Protein AF-A0A7W4EMH7-F1 (afdb_monomer_lite)

Radius of gyration: 28.11 Å; chains: 1; bounding box: 77×31×69 Å

Sequence (103 aa):
MSIKGKPVSAVTATVLVACSLLIPSVANASQESLDRGDFSIACHQQHGWSWFPQHFGGGAYGWKCTNFFHKKADISVQRYCRSAYGADAKLRNAADPYGWYCA

Structure (mmCIF, N/CA/C/O backbone):
data_AF-A0A7W4EMH7-F1
#
_entry.id   AF-A0A7W4EMH7-F1
#
loop_
_atom_site.group_PDB
_atom_site.id
_atom_site.type_symbol
_atom_site.label_atom_id
_atom_site.label_alt_id
_atom_site.label_comp_id
_atom_site.label_asym_id
_atom_site.label_entity_id
_atom_site.label_seq_id
_atom_site.pdbx_PDB_ins_code
_atom_site.Cartn_x
_atom_site.Cartn_y
_atom_site.Cartn_z
_atom_site.occupancy
_atom_site.B_iso_or_equiv
_atom_site.auth_seq_id
_atom_site.auth_comp_id
_atom_site.auth_asym_id
_atom_site.auth_atom_id
_atom_site.pdbx_PDB_model_num
ATOM 1 N N . MET A 1 1 ? -70.578 2.046 56.105 1.00 39.22 1 MET A N 1
ATOM 2 C CA . MET A 1 1 ? -70.227 0.715 56.651 1.00 39.22 1 MET A CA 1
ATOM 3 C C . MET A 1 1 ? -68.817 0.367 56.200 1.00 39.22 1 MET A C 1
ATOM 5 O O . MET A 1 1 ? -68.488 0.617 55.051 1.00 39.22 1 MET A O 1
ATOM 9 N N . SER A 1 2 ? -67.988 -0.107 57.127 1.00 40.78 2 SER A N 1
ATOM 10 C CA . SER A 1 2 ? -66.556 -0.385 56.973 1.00 40.78 2 SER A CA 1
ATOM 11 C C . SER A 1 2 ? -66.313 -1.889 57.097 1.00 40.78 2 SER A C 1
ATOM 13 O O . SER A 1 2 ? -66.868 -2.484 58.015 1.00 40.78 2 SER A O 1
ATOM 15 N N . ILE A 1 3 ? -65.501 -2.465 56.203 1.00 45.59 3 ILE A N 1
ATOM 16 C CA . ILE A 1 3 ? -64.702 -3.706 56.347 1.00 45.59 3 ILE A CA 1
ATOM 17 C C . ILE A 1 3 ? -63.743 -3.739 55.133 1.00 45.59 3 ILE A C 1
ATOM 19 O O . ILE A 1 3 ? -64.198 -3.851 54.005 1.00 45.59 3 ILE A O 1
ATOM 23 N N . LYS A 1 4 ? -62.461 -3.355 55.218 1.00 37.88 4 LYS A N 1
ATOM 24 C CA . LYS A 1 4 ? -61.293 -3.949 55.907 1.00 37.88 4 LYS A CA 1
ATOM 25 C C . LYS A 1 4 ? -60.715 -5.192 55.192 1.00 37.88 4 LYS A C 1
ATOM 27 O O . LYS A 1 4 ? -61.046 -6.313 55.539 1.00 37.88 4 LYS A O 1
ATOM 32 N N . GLY A 1 5 ? -59.781 -4.929 54.266 1.00 42.25 5 GLY A N 1
ATOM 33 C CA . GLY A 1 5 ? -58.447 -5.551 54.168 1.00 42.25 5 GLY A CA 1
ATOM 34 C C . GLY A 1 5 ? -58.281 -6.954 53.564 1.00 42.25 5 GLY A C 1
ATOM 35 O O . GLY A 1 5 ? -58.884 -7.913 54.027 1.00 42.25 5 GLY A O 1
ATOM 36 N N . LYS A 1 6 ? -57.303 -7.083 52.652 1.00 39.28 6 LYS A N 1
ATOM 37 C CA . LYS A 1 6 ? -56.154 -8.004 52.790 1.00 39.28 6 LYS A CA 1
ATOM 38 C C . LYS A 1 6 ? -55.004 -7.590 51.846 1.00 39.28 6 LYS A C 1
ATOM 40 O O . LYS A 1 6 ? -55.272 -7.272 50.691 1.00 39.28 6 LYS A O 1
ATOM 45 N N . PRO A 1 7 ? -53.749 -7.565 52.330 1.00 47.34 7 PRO A N 1
ATOM 46 C CA . PRO A 1 7 ? -52.572 -7.212 51.544 1.00 47.34 7 PRO A CA 1
ATOM 47 C C . PRO A 1 7 ? -52.083 -8.436 50.762 1.00 47.34 7 PRO A C 1
ATOM 49 O O . PRO A 1 7 ? -51.981 -9.524 51.327 1.00 47.34 7 PRO A O 1
ATOM 52 N N . VAL A 1 8 ? -51.757 -8.269 49.482 1.00 46.09 8 VAL A N 1
ATOM 53 C CA . VAL A 1 8 ? -51.003 -9.286 48.739 1.00 46.09 8 VAL A CA 1
ATOM 54 C C . VAL A 1 8 ? -49.586 -8.768 48.580 1.00 46.09 8 VAL A C 1
ATOM 56 O O . VAL A 1 8 ? -49.348 -7.731 47.965 1.00 46.09 8 VAL A O 1
ATOM 59 N N . SER A 1 9 ? -48.688 -9.489 49.246 1.00 44.31 9 SER A N 1
ATOM 60 C CA . SER A 1 9 ? -47.251 -9.287 49.329 1.00 44.31 9 SER A CA 1
ATOM 61 C C . SER A 1 9 ? -46.630 -8.872 48.003 1.00 44.31 9 SER A C 1
ATOM 63 O O . SER A 1 9 ? -46.736 -9.580 47.002 1.00 44.31 9 SER A O 1
ATOM 65 N N . ALA A 1 10 ? -45.909 -7.753 48.041 1.00 43.66 10 ALA A N 1
ATOM 66 C CA . ALA A 1 10 ? -44.933 -7.402 47.030 1.00 43.66 10 ALA A CA 1
ATOM 67 C C . ALA A 1 10 ? -43.861 -8.500 46.996 1.00 43.66 10 ALA A C 1
ATOM 69 O O . ALA A 1 10 ? -43.064 -8.638 47.922 1.00 43.66 10 ALA A O 1
ATOM 70 N N . VAL A 1 11 ? -43.872 -9.311 45.940 1.00 48.09 11 VAL A N 1
ATOM 71 C CA . VAL A 1 11 ? -42.757 -10.198 45.620 1.00 48.09 11 VAL A CA 1
ATOM 72 C C . VAL A 1 11 ? -41.686 -9.314 44.994 1.00 48.09 11 VAL A C 1
ATOM 74 O O . VAL A 1 11 ? -41.695 -9.046 43.795 1.00 48.09 11 VAL A O 1
ATOM 77 N N . THR A 1 12 ? -40.794 -8.786 45.825 1.00 52.50 12 THR A N 1
ATOM 78 C CA . THR A 1 12 ? -39.563 -8.138 45.379 1.00 52.50 12 THR A CA 1
ATOM 79 C C . THR A 1 12 ? -38.673 -9.212 44.766 1.00 52.50 12 THR A C 1
ATOM 81 O O . THR A 1 12 ? -37.939 -9.913 45.457 1.00 52.50 12 THR A O 1
ATOM 84 N N . ALA A 1 13 ? -38.777 -9.379 43.449 1.00 51.31 13 ALA A N 1
ATOM 85 C CA . ALA A 1 13 ? -37.842 -10.176 42.677 1.00 51.31 13 ALA A CA 1
ATOM 86 C C . ALA A 1 13 ? -36.493 -9.445 42.656 1.00 51.31 13 ALA A C 1
ATOM 88 O O . ALA A 1 13 ? -36.285 -8.504 41.890 1.00 51.31 13 ALA A O 1
ATOM 89 N N . THR A 1 14 ? -35.578 -9.849 43.531 1.00 54.50 14 THR A N 1
ATOM 90 C CA . THR A 1 14 ? -34.169 -9.466 43.464 1.00 54.50 14 THR A CA 1
ATOM 91 C C . THR A 1 14 ? -33.565 -10.116 42.223 1.00 54.50 14 THR A C 1
ATOM 93 O O . THR A 1 14 ? -33.144 -11.271 42.238 1.00 54.50 14 THR A O 1
ATOM 96 N N . VAL A 1 15 ? -33.561 -9.379 41.112 1.00 58.12 15 VAL A N 1
ATOM 97 C CA . VAL A 1 15 ? -32.828 -9.758 39.903 1.00 58.12 15 VAL A CA 1
ATOM 98 C C . VAL A 1 15 ? -31.339 -9.625 40.220 1.00 58.12 15 VAL A C 1
ATOM 100 O O . VAL A 1 15 ? -30.797 -8.523 40.278 1.00 58.12 15 VAL A O 1
ATOM 103 N N . LEU A 1 16 ? -30.682 -10.758 40.469 1.00 50.72 16 LEU A N 1
ATOM 104 C CA . LEU A 1 16 ? -29.226 -10.855 40.497 1.00 50.72 16 LEU A CA 1
ATOM 105 C C . LEU A 1 16 ? -28.714 -10.550 39.086 1.00 50.72 16 LEU A C 1
ATOM 107 O O . LEU A 1 16 ? -28.692 -11.419 38.216 1.00 50.72 16 LEU A O 1
ATOM 111 N N . VAL A 1 17 ? -28.330 -9.295 38.849 1.00 59.00 17 VAL A N 1
ATOM 112 C CA . VAL A 1 17 ? -27.572 -8.903 37.661 1.00 59.00 17 VAL A CA 1
ATOM 113 C C . VAL A 1 17 ? -26.184 -9.515 37.812 1.00 59.00 17 VAL A C 1
ATOM 115 O O . VAL A 1 17 ? -25.291 -8.940 38.433 1.00 59.00 17 VAL A O 1
ATOM 118 N N . ALA A 1 18 ? -26.020 -10.730 37.290 1.00 58.19 18 ALA A N 1
ATOM 119 C CA . ALA A 1 18 ? -24.712 -11.306 37.051 1.00 58.19 18 ALA A CA 1
ATOM 120 C C . ALA A 1 18 ? -23.992 -10.370 36.074 1.00 58.19 18 ALA A C 1
ATOM 122 O O . ALA A 1 18 ? -24.297 -10.332 34.882 1.00 58.19 18 ALA A O 1
ATOM 123 N N . CYS A 1 19 ? -23.082 -9.554 36.607 1.00 54.41 19 CYS A N 1
ATOM 124 C CA . CYS A 1 19 ? -22.155 -8.750 35.831 1.00 54.41 19 CYS A CA 1
ATOM 125 C C . CYS A 1 19 ? -21.158 -9.721 35.195 1.00 54.41 19 CYS A C 1
ATOM 127 O O . CYS A 1 19 ? -20.063 -9.951 35.707 1.00 54.41 19 CYS A O 1
ATOM 129 N N . SER A 1 20 ? -21.598 -10.383 34.126 1.00 56.28 20 SER A N 1
ATOM 130 C CA . SER A 1 20 ? -20.731 -11.123 33.229 1.00 56.28 20 SER A CA 1
ATOM 131 C C . SER A 1 20 ? -19.710 -10.118 32.723 1.00 56.28 20 SER A C 1
ATOM 133 O O . SER A 1 20 ? -20.030 -9.262 31.899 1.00 56.28 20 SER A O 1
ATOM 135 N N . LEU A 1 21 ? -18.499 -10.187 33.273 1.00 52.56 21 LEU A N 1
ATOM 136 C CA . LEU A 1 21 ? -17.320 -9.539 32.728 1.00 52.56 21 LEU A CA 1
ATOM 137 C C . LEU A 1 21 ? -17.145 -10.102 31.316 1.00 52.56 21 LEU A C 1
ATOM 139 O O . LEU A 1 21 ? -16.500 -11.128 31.114 1.00 52.56 21 LEU A O 1
ATOM 143 N N . LEU A 1 22 ? -17.796 -9.464 30.344 1.00 54.19 22 LEU A N 1
ATOM 144 C CA . LEU A 1 22 ? -17.510 -9.625 28.933 1.00 54.19 22 LEU A CA 1
ATOM 145 C C . LEU A 1 22 ? -16.090 -9.104 28.767 1.00 54.19 22 LEU A C 1
ATOM 147 O O . LEU A 1 22 ? -15.879 -7.915 28.555 1.00 54.19 22 LEU A O 1
ATOM 151 N N . ILE A 1 23 ? -15.112 -9.990 28.946 1.00 58.00 23 ILE A N 1
ATOM 152 C CA . ILE A 1 23 ? -13.757 -9.768 28.469 1.00 58.00 23 ILE A CA 1
ATOM 153 C C . ILE A 1 23 ? -13.953 -9.506 26.974 1.00 58.00 23 ILE A C 1
ATOM 155 O O . ILE A 1 23 ? -14.406 -10.422 26.277 1.00 58.00 23 ILE A O 1
ATOM 159 N N . PRO A 1 24 ? -13.717 -8.282 26.463 1.00 49.12 24 PRO A N 1
ATOM 160 C CA . PRO A 1 24 ? -13.710 -8.094 25.031 1.00 49.12 24 PRO A CA 1
ATOM 161 C C . PRO A 1 24 ? -12.601 -9.012 24.539 1.00 49.12 24 PRO A C 1
ATOM 163 O O . PRO A 1 24 ? -11.427 -8.823 24.858 1.00 49.12 24 PRO A O 1
ATOM 166 N N . SER A 1 25 ? -12.992 -10.078 23.848 1.00 52.22 25 SER A N 1
ATOM 167 C CA . SER A 1 25 ? -12.039 -10.878 23.108 1.00 52.22 25 SER A CA 1
ATOM 168 C C . SER A 1 25 ? -11.460 -9.899 22.105 1.00 52.22 25 SER A C 1
ATOM 170 O O . SER A 1 25 ? -12.138 -9.526 21.149 1.00 52.22 25 SER A O 1
ATOM 172 N N . VAL A 1 26 ? -10.249 -9.411 22.364 1.00 55.06 26 VAL A N 1
ATOM 173 C CA . VAL A 1 26 ? -9.429 -8.774 21.343 1.00 55.06 26 VAL A CA 1
ATOM 174 C C . VAL A 1 26 ? -9.073 -9.884 20.365 1.00 55.06 26 VAL A C 1
ATOM 176 O O . VAL A 1 26 ? -7.980 -10.437 20.373 1.00 55.06 26 VAL A O 1
ATOM 179 N N . ALA A 1 27 ? -10.052 -10.296 19.560 1.00 55.25 27 ALA A N 1
ATOM 180 C CA . ALA A 1 27 ? -9.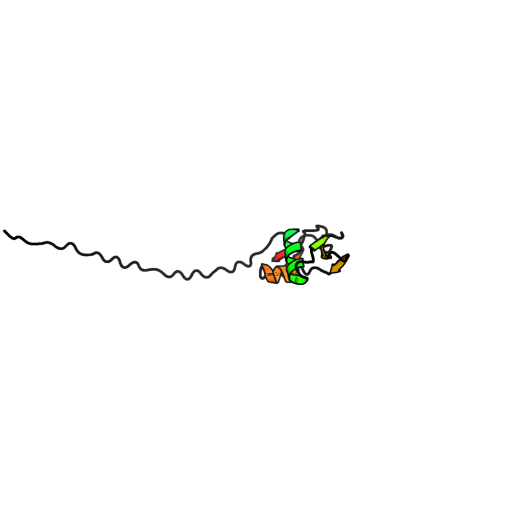747 -10.913 18.297 1.00 55.25 27 ALA A CA 1
ATOM 181 C C . ALA A 1 27 ? -8.889 -9.865 17.594 1.00 55.25 27 ALA A C 1
ATOM 183 O O . ALA A 1 27 ? -9.388 -8.786 17.269 1.00 55.25 27 ALA A O 1
ATOM 184 N N . ASN A 1 28 ? -7.586 -10.132 17.468 1.00 56.84 28 ASN A N 1
ATOM 185 C CA . ASN A 1 28 ? -6.767 -9.413 16.507 1.00 56.84 28 ASN A CA 1
ATOM 186 C C . ASN A 1 28 ? -7.521 -9.562 15.194 1.00 56.84 28 ASN A C 1
ATOM 188 O O . ASN A 1 28 ? -7.641 -10.674 14.678 1.00 56.84 28 ASN A O 1
ATOM 192 N N . ALA A 1 29 ? -8.152 -8.482 14.749 1.00 63.38 29 ALA A N 1
ATOM 193 C CA . ALA A 1 29 ? -8.930 -8.501 13.534 1.00 63.38 29 ALA A CA 1
ATOM 194 C C . ALA A 1 29 ? -7.923 -8.793 12.423 1.00 63.38 29 ALA A C 1
ATOM 196 O O . ALA A 1 29 ? -7.090 -7.958 12.123 1.00 63.38 29 ALA A O 1
ATOM 197 N N . SER A 1 30 ? -7.894 -10.006 11.887 1.00 68.69 30 SER A N 1
ATOM 198 C CA . SER A 1 30 ? -7.049 -10.313 10.741 1.00 68.69 30 SER A CA 1
ATOM 199 C C . SER A 1 30 ? -7.815 -9.950 9.477 1.00 68.69 30 SER A C 1
ATOM 201 O O . SER A 1 30 ? -9.023 -10.169 9.385 1.00 68.69 30 SER A O 1
ATOM 203 N N . GLN A 1 31 ? -7.120 -9.379 8.497 1.00 79.88 31 GLN A N 1
ATOM 204 C CA . GLN A 1 31 ? -7.686 -9.158 7.169 1.00 79.88 31 GLN A CA 1
ATOM 205 C C . GLN A 1 31 ? -7.031 -10.151 6.221 1.00 79.88 31 GLN A C 1
ATOM 207 O O . GLN A 1 31 ? -5.817 -10.098 6.049 1.00 79.88 31 GLN A O 1
ATOM 212 N N . GLU A 1 32 ? -7.823 -11.049 5.629 1.00 79.75 32 GLU A N 1
ATOM 213 C CA . GLU A 1 32 ? -7.340 -12.160 4.791 1.00 79.75 32 GLU A CA 1
ATOM 214 C C . GLU A 1 32 ? -6.755 -11.697 3.446 1.00 79.75 32 GLU A C 1
ATOM 216 O O . GLU A 1 32 ? -5.859 -12.338 2.895 1.00 79.75 32 GLU A O 1
ATOM 221 N N . SER A 1 33 ? -7.224 -10.564 2.925 1.00 85.69 33 SER A N 1
ATOM 222 C CA . SER A 1 33 ? -6.693 -9.947 1.711 1.00 85.69 33 SER A CA 1
ATOM 223 C C . SER A 1 33 ? -6.824 -8.438 1.788 1.00 85.69 33 SER A C 1
ATOM 225 O O . SER A 1 33 ? -7.909 -7.939 2.083 1.00 85.69 33 SER A O 1
ATOM 227 N N . LEU A 1 34 ? -5.745 -7.724 1.481 1.00 89.56 34 LEU A N 1
ATOM 228 C CA . LEU A 1 34 ? -5.793 -6.279 1.316 1.00 89.56 34 LEU A CA 1
ATOM 229 C C . LEU A 1 34 ? -6.277 -5.915 -0.078 1.00 89.56 34 LEU A C 1
ATOM 231 O O . LEU A 1 34 ? -5.740 -6.414 -1.065 1.00 89.56 34 LEU A O 1
ATOM 235 N N . ASP A 1 35 ? -7.235 -5.002 -0.156 1.00 92.31 35 ASP A N 1
ATOM 236 C CA . ASP A 1 35 ? -7.754 -4.472 -1.410 1.00 92.31 35 ASP A CA 1
ATOM 237 C C . ASP A 1 35 ? -7.312 -3.021 -1.664 1.00 92.31 35 ASP A C 1
ATOM 239 O O . ASP A 1 35 ? -6.580 -2.398 -0.892 1.00 92.31 35 ASP A O 1
ATOM 243 N N . ARG A 1 36 ? -7.729 -2.459 -2.803 1.00 91.44 36 ARG A N 1
ATOM 244 C CA . ARG A 1 36 ? -7.353 -1.098 -3.212 1.00 91.44 36 ARG A CA 1
ATOM 245 C C . ARG A 1 36 ? -7.779 -0.026 -2.200 1.00 91.44 36 ARG A C 1
ATOM 247 O O . ARG A 1 36 ? -7.073 0.974 -2.059 1.00 91.44 36 ARG A O 1
ATOM 254 N N . GLY A 1 37 ? -8.919 -0.200 -1.542 1.00 92.69 37 GLY A N 1
ATOM 255 C CA . GLY A 1 37 ? -9.411 0.661 -0.473 1.00 92.69 37 GLY A CA 1
ATOM 256 C C . GLY A 1 37 ? -8.467 0.666 0.723 1.00 92.69 37 GLY A C 1
ATOM 257 O O . GLY A 1 37 ? -8.107 1.745 1.195 1.00 92.69 37 GLY A O 1
ATOM 258 N N . ASP A 1 38 ? -7.959 -0.499 1.125 1.00 93.75 38 ASP A N 1
ATOM 259 C CA . ASP A 1 38 ? -6.964 -0.611 2.198 1.00 93.75 38 ASP A CA 1
ATOM 260 C C . ASP A 1 38 ? -5.672 0.128 1.843 1.00 93.75 38 A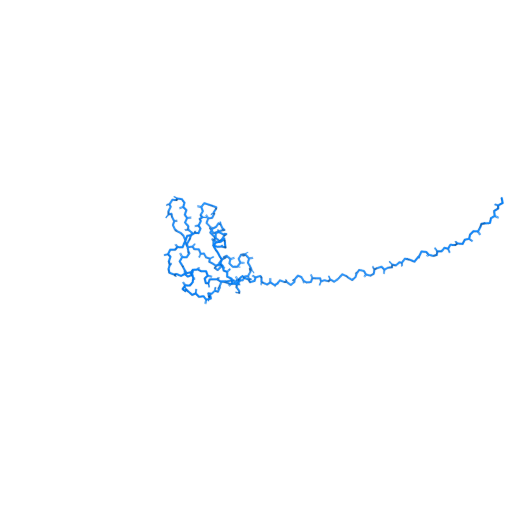SP A C 1
ATOM 262 O O . ASP A 1 38 ? -5.155 0.913 2.643 1.00 93.75 38 ASP A O 1
ATOM 266 N N . PHE A 1 39 ? -5.188 -0.029 0.605 1.00 94.12 39 PHE A N 1
ATOM 267 C CA . PHE A 1 39 ? -4.043 0.746 0.117 1.00 94.12 39 PHE A CA 1
ATOM 268 C C . PHE A 1 39 ? -4.338 2.254 0.088 1.00 94.12 39 PHE A C 1
ATOM 270 O O . PHE A 1 39 ? -3.441 3.060 0.342 1.00 94.12 39 PHE A O 1
ATOM 277 N N . SER A 1 40 ? -5.583 2.665 -0.171 1.00 95.38 40 SER A N 1
ATOM 278 C CA . SER A 1 40 ? -5.974 4.080 -0.125 1.00 95.38 40 SER A CA 1
ATOM 279 C C . SER A 1 40 ? -5.919 4.631 1.288 1.00 95.38 40 SER A C 1
ATOM 281 O O . SER A 1 40 ? -5.307 5.674 1.521 1.00 95.38 40 SER A O 1
ATOM 283 N N . ILE A 1 41 ? -6.496 3.903 2.242 1.00 94.50 41 ILE A N 1
ATOM 284 C CA . ILE A 1 41 ? -6.468 4.259 3.660 1.00 94.50 41 ILE A CA 1
ATOM 285 C C . ILE A 1 41 ? -5.018 4.334 4.144 1.00 94.50 41 ILE A C 1
ATOM 287 O O . ILE A 1 41 ? -4.626 5.320 4.767 1.00 94.50 41 ILE A O 1
ATOM 291 N N . ALA A 1 42 ? -4.193 3.346 3.796 1.00 94.62 42 ALA A N 1
ATOM 292 C CA . ALA A 1 42 ? -2.776 3.329 4.126 1.00 94.62 42 ALA A CA 1
ATOM 293 C C . ALA A 1 42 ? -2.025 4.543 3.549 1.00 94.62 42 ALA A C 1
ATOM 295 O O . ALA A 1 42 ? -1.241 5.165 4.269 1.00 94.62 42 ALA A O 1
ATOM 296 N N . CYS A 1 43 ? -2.280 4.931 2.293 1.00 95.50 43 CYS A N 1
ATOM 297 C CA . CYS A 1 43 ? -1.680 6.132 1.705 1.00 95.50 43 CYS A CA 1
ATOM 298 C C . CYS A 1 43 ? -2.111 7.410 2.426 1.00 95.50 43 CYS A C 1
ATOM 300 O O . CYS A 1 43 ? -1.263 8.248 2.743 1.00 95.50 43 CYS A O 1
ATOM 302 N N . HIS A 1 44 ? -3.399 7.545 2.740 1.00 95.25 44 HIS A N 1
ATOM 303 C CA . HIS A 1 44 ? -3.910 8.710 3.456 1.00 95.25 44 HIS A CA 1
ATOM 304 C C . HIS A 1 44 ? -3.341 8.818 4.872 1.00 95.25 44 HIS A C 1
ATOM 306 O O . HIS A 1 44 ? -2.954 9.908 5.288 1.00 95.25 44 HIS A O 1
ATOM 312 N N . GLN A 1 45 ? -3.214 7.700 5.589 1.00 93.88 45 GLN A N 1
ATOM 313 C CA . GLN A 1 45 ? -2.617 7.671 6.926 1.00 93.88 45 GLN A CA 1
ATOM 314 C C . GLN A 1 45 ? -1.121 8.014 6.918 1.00 93.88 45 GLN A C 1
ATOM 316 O O . GLN A 1 45 ? -0.618 8.598 7.877 1.00 93.88 45 GLN A O 1
ATOM 321 N N . GLN A 1 46 ? -0.391 7.631 5.867 1.00 94.25 46 GLN A N 1
ATOM 322 C CA . GLN A 1 46 ? 1.067 7.781 5.818 1.00 94.25 46 GLN A CA 1
ATOM 323 C C . GLN A 1 46 ? 1.521 9.116 5.232 1.00 94.25 46 GLN A C 1
ATOM 325 O O . GLN A 1 46 ? 2.507 9.673 5.710 1.00 94.25 46 GLN A O 1
ATOM 330 N N . HIS A 1 47 ? 0.811 9.623 4.223 1.00 94.31 47 HIS A N 1
ATOM 331 C CA . HIS A 1 47 ? 1.239 10.783 3.436 1.00 94.31 47 HIS A CA 1
ATOM 332 C C . HIS A 1 47 ? 0.183 11.900 3.353 1.00 94.31 47 HIS A C 1
ATOM 334 O O . HIS A 1 47 ? 0.501 13.011 2.928 1.00 94.31 47 HIS A O 1
ATOM 340 N N . GLY A 1 48 ? -1.055 11.643 3.789 1.00 93.94 48 GLY A N 1
ATOM 341 C CA . GLY A 1 48 ? -2.166 12.601 3.803 1.00 93.94 48 GLY A CA 1
ATOM 342 C C . GLY A 1 48 ? -3.174 12.426 2.659 1.00 93.94 48 GLY A C 1
ATOM 343 O O . GLY A 1 48 ? -2.983 11.650 1.724 1.00 93.94 48 GLY A O 1
ATOM 344 N N . TRP A 1 49 ? -4.273 13.184 2.719 1.00 92.81 49 TRP A N 1
ATOM 345 C CA . TRP A 1 49 ? -5.417 13.068 1.796 1.00 92.81 49 TRP A CA 1
ATOM 346 C C . TRP A 1 49 ? -5.120 13.426 0.333 1.00 92.81 49 TRP A C 1
ATOM 348 O O . TRP A 1 49 ? -5.860 13.027 -0.559 1.00 92.81 49 TRP A O 1
ATOM 358 N N . SER A 1 50 ? -4.033 14.152 0.065 1.00 93.88 50 SER A N 1
ATOM 359 C CA . SER A 1 50 ? -3.600 14.493 -1.298 1.00 93.88 50 SER A CA 1
ATOM 360 C C . SER A 1 50 ? -2.880 13.349 -2.023 1.00 93.88 50 SER A C 1
ATOM 362 O O . SER A 1 50 ? -2.516 13.501 -3.193 1.00 93.88 50 SER A O 1
ATOM 364 N N . TRP A 1 51 ? -2.667 12.222 -1.339 1.00 96.94 51 TRP A N 1
ATOM 365 C CA . TRP A 1 51 ? -2.014 11.034 -1.873 1.00 96.94 51 TRP A CA 1
ATOM 366 C C . TRP A 1 51 ? -3.018 9.918 -2.115 1.00 96.94 51 TRP A C 1
ATOM 368 O O . TRP A 1 51 ? -3.886 9.674 -1.288 1.00 96.94 51 TRP A O 1
ATOM 378 N N . PHE A 1 52 ? -2.866 9.203 -3.219 1.00 94.81 52 PHE A N 1
ATOM 379 C CA . PHE A 1 52 ? -3.722 8.101 -3.638 1.00 94.81 52 PHE A CA 1
ATOM 380 C C . PHE A 1 52 ? -2.875 6.878 -4.010 1.00 94.81 52 PHE A C 1
ATOM 382 O O . PHE A 1 52 ? -1.718 7.027 -4.410 1.00 94.81 52 PHE A O 1
ATOM 389 N N . PRO A 1 53 ? -3.419 5.659 -3.881 1.00 95.62 53 PRO A N 1
ATOM 390 C CA . PRO A 1 53 ? -2.682 4.443 -4.178 1.00 95.62 53 PRO A CA 1
ATOM 391 C C . PRO A 1 53 ? -2.633 4.202 -5.690 1.00 95.62 53 PRO A C 1
ATOM 393 O O . PRO A 1 53 ? -3.647 4.287 -6.393 1.00 95.62 53 PRO A O 1
ATOM 396 N N . GLN A 1 54 ? -1.456 3.842 -6.190 1.00 95.44 54 GLN A N 1
ATOM 397 C CA . GLN A 1 54 ? -1.243 3.434 -7.571 1.00 95.44 54 GLN A CA 1
ATOM 398 C C . GLN A 1 54 ? -0.326 2.211 -7.622 1.00 95.44 54 GLN A C 1
ATOM 400 O O . GLN A 1 54 ? 0.677 2.130 -6.910 1.00 95.44 54 GLN A O 1
ATOM 405 N N . HIS A 1 55 ? -0.683 1.250 -8.471 1.00 94.19 55 HIS A N 1
ATOM 406 C CA . HIS A 1 55 ? 0.098 0.037 -8.688 1.00 94.19 55 HIS A CA 1
ATOM 407 C C . HIS A 1 55 ? 0.993 0.193 -9.919 1.00 94.19 55 HIS A C 1
ATOM 409 O O . HIS A 1 55 ? 0.530 0.637 -10.969 1.00 94.19 55 HIS A O 1
ATOM 415 N N . PHE A 1 56 ? 2.272 -0.155 -9.781 1.00 92.50 56 PHE A N 1
ATOM 416 C CA . PHE A 1 56 ? 3.295 0.007 -10.821 1.00 92.50 56 PHE A CA 1
ATOM 417 C C . PHE A 1 56 ? 3.825 -1.328 -11.376 1.00 92.50 56 PHE A C 1
ATOM 419 O O . PHE A 1 56 ? 4.912 -1.365 -11.950 1.00 92.50 56 PHE A O 1
ATOM 426 N N . GLY A 1 57 ? 3.075 -2.424 -11.228 1.00 89.38 57 GLY A N 1
ATOM 427 C CA . GLY A 1 57 ? 3.545 -3.764 -11.598 1.00 89.38 57 GLY A CA 1
ATOM 428 C C . GLY A 1 57 ? 4.477 -4.379 -10.546 1.00 89.38 57 GLY A C 1
ATOM 429 O O . GLY A 1 57 ? 4.756 -3.773 -9.517 1.00 89.38 57 GLY A O 1
ATOM 430 N N . GLY A 1 58 ? 4.940 -5.613 -10.773 1.00 88.44 58 GLY A N 1
ATOM 431 C CA . GLY A 1 58 ? 5.796 -6.324 -9.807 1.00 88.44 58 GLY A CA 1
ATOM 432 C C . GLY A 1 58 ? 5.041 -6.972 -8.637 1.00 88.44 58 GLY A C 1
ATOM 433 O O . GLY A 1 58 ? 5.614 -7.168 -7.568 1.00 88.44 58 GLY A O 1
ATOM 434 N N . GLY A 1 59 ? 3.755 -7.289 -8.834 1.00 92.56 59 GLY A N 1
ATOM 435 C CA . GLY A 1 59 ? 2.930 -8.006 -7.858 1.00 92.56 59 GLY A CA 1
ATOM 436 C C . GLY A 1 59 ? 2.687 -7.214 -6.571 1.00 92.56 59 GLY A C 1
ATOM 437 O O . GLY A 1 59 ? 2.467 -6.003 -6.622 1.00 92.56 59 GLY A O 1
ATOM 438 N N . ALA A 1 60 ? 2.711 -7.872 -5.417 1.00 92.31 60 ALA A N 1
ATOM 439 C CA . ALA A 1 60 ? 2.302 -7.299 -4.133 1.00 92.31 60 ALA A CA 1
ATOM 440 C C . ALA A 1 60 ? 3.124 -6.060 -3.714 1.00 92.31 60 ALA A C 1
ATOM 442 O O . ALA A 1 60 ? 2.616 -5.153 -3.056 1.00 92.31 60 ALA A O 1
ATOM 443 N N . TYR A 1 61 ? 4.396 -5.979 -4.114 1.00 92.69 61 TYR A N 1
ATOM 444 C CA . TYR A 1 61 ? 5.296 -4.861 -3.785 1.00 92.69 61 TYR A CA 1
ATOM 445 C C . TYR A 1 61 ? 5.136 -3.643 -4.711 1.00 92.69 61 TYR A C 1
ATOM 447 O O . TYR A 1 61 ? 5.778 -2.609 -4.505 1.00 92.69 61 TYR A O 1
ATOM 455 N N . GLY A 1 62 ? 4.291 -3.763 -5.739 1.00 93.88 62 GLY A N 1
ATOM 456 C CA . GLY A 1 62 ? 4.070 -2.739 -6.758 1.00 93.88 62 GLY A CA 1
ATOM 457 C C . GLY A 1 62 ? 3.237 -1.547 -6.306 1.00 93.88 62 GLY A C 1
ATOM 458 O O . GLY A 1 62 ? 3.199 -0.530 -7.003 1.00 93.88 62 GLY A O 1
ATOM 459 N N . TRP A 1 63 ? 2.555 -1.655 -5.166 1.00 94.88 63 TRP A N 1
ATOM 460 C CA . TRP A 1 63 ? 1.771 -0.556 -4.619 1.00 94.88 63 TRP A CA 1
ATOM 461 C C . TRP A 1 63 ? 2.675 0.568 -4.133 1.00 94.88 63 TRP A C 1
ATOM 463 O O . TRP A 1 63 ? 3.648 0.347 -3.413 1.00 94.88 63 TRP A O 1
ATOM 473 N N . LYS A 1 64 ? 2.331 1.790 -4.529 1.00 95.94 64 LYS A N 1
ATOM 474 C CA . LYS A 1 64 ? 2.957 3.034 -4.085 1.00 95.94 64 LYS A CA 1
ATOM 475 C C . LYS A 1 64 ? 1.873 4.080 -3.866 1.00 95.94 64 LYS A C 1
ATOM 477 O O . LYS A 1 64 ? 0.778 3.982 -4.419 1.00 95.94 64 LYS A O 1
ATOM 482 N N . CYS A 1 65 ? 2.201 5.108 -3.100 1.00 96.31 65 CYS A N 1
ATOM 483 C CA . CYS A 1 65 ? 1.378 6.299 -2.981 1.00 96.31 65 CYS A CA 1
ATOM 484 C C . CYS A 1 65 ? 1.859 7.346 -3.981 1.00 96.31 65 CYS A C 1
ATOM 486 O O . CYS A 1 65 ? 3.060 7.591 -4.115 1.00 96.31 65 CYS A O 1
ATOM 488 N N . THR A 1 66 ? 0.920 7.986 -4.663 1.00 96.69 66 THR A N 1
ATOM 489 C CA . THR A 1 66 ? 1.178 9.067 -5.612 1.00 96.69 66 THR A CA 1
ATOM 490 C C . THR A 1 66 ? 0.337 10.286 -5.310 1.00 96.69 66 THR A C 1
ATOM 492 O O . THR A 1 66 ? -0.729 10.160 -4.722 1.00 96.69 66 THR A O 1
ATOM 495 N N . ASN A 1 67 ? 0.789 11.467 -5.720 1.00 95.00 67 ASN A N 1
ATOM 496 C CA . ASN A 1 67 ? 0.015 12.701 -5.588 1.00 95.00 67 ASN A CA 1
ATOM 497 C C . ASN A 1 67 ? -0.182 13.401 -6.941 1.00 95.00 67 ASN A C 1
ATOM 499 O O . ASN A 1 67 ? 0.365 12.987 -7.964 1.00 95.00 67 ASN A O 1
ATOM 503 N N . PHE A 1 68 ? -0.937 14.501 -6.934 1.00 91.38 68 PHE A N 1
ATOM 504 C CA . PHE A 1 68 ? -1.201 15.319 -8.126 1.00 91.38 68 PHE A CA 1
ATOM 505 C C . PHE A 1 68 ? 0.058 15.895 -8.796 1.00 91.38 68 PHE A C 1
ATOM 507 O O . PHE A 1 68 ? 0.021 16.225 -9.974 1.00 91.38 68 PHE A O 1
ATOM 514 N N . PHE A 1 69 ? 1.184 15.981 -8.082 1.00 92.62 69 PHE A N 1
ATOM 515 C CA . PHE A 1 69 ? 2.473 16.425 -8.623 1.00 92.62 69 PHE A CA 1
ATOM 516 C C . PHE A 1 69 ? 3.336 15.262 -9.139 1.00 92.62 69 PHE A C 1
ATOM 518 O O . PHE A 1 69 ? 4.547 15.417 -9.289 1.00 92.62 69 PHE A O 1
ATOM 525 N N . HIS A 1 70 ? 2.745 14.081 -9.352 1.00 89.75 70 HIS A N 1
ATOM 526 C CA . HIS A 1 70 ? 3.423 12.853 -9.784 1.00 89.75 70 HIS A CA 1
ATOM 527 C C . HIS A 1 70 ? 4.563 12.386 -8.866 1.00 89.75 70 HIS A C 1
ATOM 529 O O . HIS A 1 70 ? 5.395 11.567 -9.268 1.00 89.75 70 HIS A O 1
ATOM 535 N N . LYS A 1 71 ? 4.608 12.859 -7.613 1.00 94.50 71 LYS A N 1
ATOM 536 C CA . LYS A 1 71 ? 5.549 12.316 -6.632 1.00 94.50 71 LYS A CA 1
ATOM 537 C C . LYS A 1 71 ? 5.137 10.895 -6.286 1.00 94.50 71 LYS A C 1
ATOM 539 O O . LYS A 1 71 ? 3.947 10.607 -6.199 1.00 94.50 71 LYS A O 1
ATOM 544 N N . LYS A 1 72 ? 6.127 10.030 -6.078 1.00 94.50 72 LYS A N 1
ATOM 545 C CA . LYS A 1 72 ? 5.944 8.643 -5.646 1.00 94.50 72 LYS A CA 1
ATOM 546 C C . LYS A 1 72 ? 6.512 8.486 -4.245 1.00 94.50 72 LYS A C 1
ATOM 548 O O . LYS A 1 72 ? 7.587 9.009 -3.961 1.00 94.50 72 LYS A O 1
ATOM 553 N N . ALA A 1 73 ? 5.801 7.756 -3.406 1.00 94.69 73 ALA A N 1
ATOM 554 C CA . ALA A 1 73 ? 6.258 7.354 -2.091 1.00 94.69 73 ALA A CA 1
ATOM 555 C C . ALA A 1 73 ? 5.920 5.884 -1.856 1.00 94.69 73 ALA A C 1
ATOM 557 O O . ALA A 1 73 ? 4.939 5.359 -2.390 1.00 94.69 73 ALA A O 1
ATOM 558 N N . ASP A 1 74 ? 6.739 5.216 -1.056 1.00 93.69 74 ASP A N 1
ATOM 559 C CA . ASP A 1 74 ? 6.455 3.851 -0.646 1.00 93.69 74 ASP A CA 1
ATOM 560 C C . ASP A 1 74 ? 5.226 3.797 0.265 1.00 93.69 74 ASP A C 1
ATOM 562 O O . ASP A 1 74 ? 4.951 4.720 1.039 1.00 93.69 74 ASP A O 1
ATOM 566 N N . ILE A 1 75 ? 4.491 2.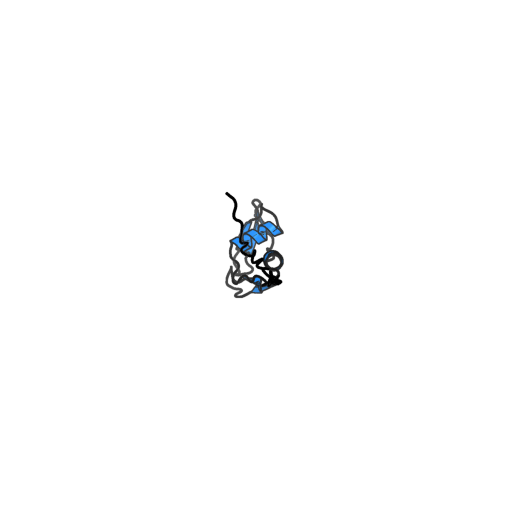691 0.161 1.00 94.00 75 ILE A N 1
ATOM 567 C CA . ILE A 1 75 ? 3.407 2.356 1.075 1.00 94.00 75 ILE A CA 1
ATOM 568 C C . ILE A 1 75 ? 3.883 1.278 2.044 1.00 94.00 75 ILE A C 1
ATOM 570 O O . ILE A 1 75 ? 4.322 0.198 1.650 1.00 94.00 75 ILE A O 1
ATOM 574 N N . SER A 1 76 ? 3.799 1.564 3.339 1.00 94.56 76 SER A N 1
ATOM 575 C CA . SER A 1 76 ? 4.101 0.584 4.375 1.00 94.56 76 SER A CA 1
ATOM 576 C C . SER A 1 76 ? 2.844 -0.202 4.727 1.00 94.56 76 SER A C 1
ATOM 578 O O . SER A 1 76 ? 2.028 0.240 5.537 1.00 94.56 76 SER A O 1
ATOM 580 N N . VAL A 1 77 ? 2.697 -1.386 4.134 1.00 94.12 77 VAL A N 1
ATOM 581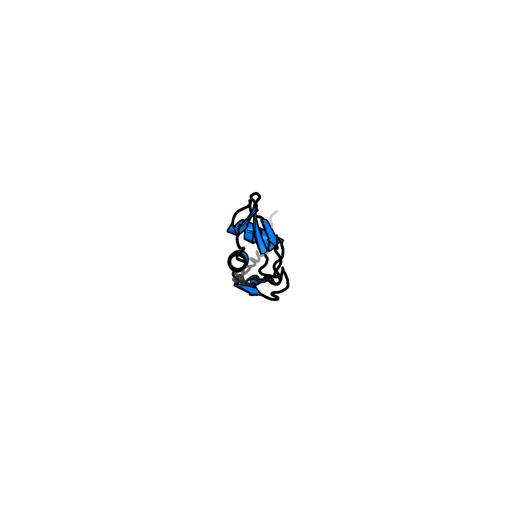 C CA . VAL A 1 77 ? 1.618 -2.326 4.481 1.00 94.12 77 VAL A CA 1
ATOM 582 C C . VAL A 1 77 ? 1.722 -2.758 5.946 1.00 94.12 77 VAL A C 1
ATOM 584 O O . VAL A 1 77 ? 0.730 -2.808 6.662 1.00 94.12 77 VAL A O 1
ATOM 587 N N . GLN A 1 78 ? 2.950 -2.959 6.428 1.00 94.62 78 GLN A N 1
ATOM 588 C CA . GLN A 1 78 ? 3.248 -3.276 7.824 1.00 94.62 78 GLN A CA 1
ATOM 589 C C . GLN A 1 78 ? 2.711 -2.225 8.803 1.00 94.62 78 GLN A C 1
ATOM 591 O O . GLN A 1 78 ? 2.132 -2.568 9.834 1.00 94.62 78 GLN A O 1
ATOM 596 N N . ARG A 1 79 ? 2.904 -0.937 8.497 1.00 94.44 79 ARG A N 1
ATOM 597 C CA . ARG A 1 7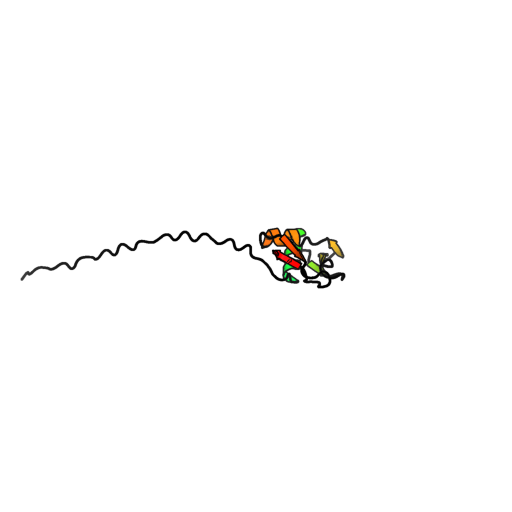9 ? 2.386 0.153 9.331 1.00 94.44 79 ARG A CA 1
ATOM 598 C C . ARG A 1 79 ? 0.861 0.184 9.317 1.00 94.44 79 ARG A C 1
ATOM 600 O O . ARG A 1 79 ? 0.264 0.401 10.366 1.00 94.44 79 ARG A O 1
ATOM 607 N N . TYR A 1 80 ? 0.256 -0.054 8.155 1.00 93.94 80 TYR A N 1
ATOM 608 C CA . TYR A 1 80 ? -1.195 -0.131 8.022 1.00 93.94 80 TYR A CA 1
ATOM 609 C C . TYR A 1 80 ? -1.781 -1.289 8.843 1.00 93.94 80 TYR A C 1
ATOM 611 O O . TYR A 1 80 ? -2.638 -1.035 9.684 1.00 93.94 80 TYR A O 1
ATOM 619 N N . CYS A 1 81 ? -1.261 -2.515 8.707 1.00 93.56 81 CYS A N 1
ATOM 620 C CA . CYS A 1 81 ? -1.748 -3.666 9.474 1.00 93.56 81 CYS A CA 1
ATOM 621 C C . CYS A 1 81 ? -1.651 -3.438 10.989 1.00 93.56 81 CYS A C 1
ATOM 623 O O . CYS A 1 81 ? -2.611 -3.677 11.719 1.00 93.56 81 CYS A O 1
ATOM 625 N N . ARG A 1 82 ? -0.539 -2.869 11.468 1.00 93.25 82 ARG A N 1
ATOM 626 C CA . ARG A 1 82 ? -0.397 -2.544 12.895 1.00 93.25 82 ARG A CA 1
ATOM 627 C C . ARG A 1 82 ? -1.398 -1.493 13.359 1.00 93.25 82 ARG A C 1
ATOM 629 O O . ARG A 1 82 ? -1.910 -1.600 14.465 1.00 93.25 82 ARG A O 1
ATOM 636 N N . SER A 1 83 ? -1.668 -0.488 12.528 1.00 91.38 83 SER A N 1
ATOM 637 C CA . SER A 1 83 ? -2.565 0.613 12.883 1.00 91.38 83 SER A CA 1
ATOM 638 C C . SER A 1 83 ? -4.046 0.244 12.806 1.00 91.38 83 SER A C 1
ATOM 640 O O . SER A 1 83 ? -4.816 0.723 13.631 1.00 91.38 83 SER A O 1
ATOM 642 N N . ALA A 1 84 ? -4.459 -0.530 11.803 1.00 90.19 84 ALA A N 1
ATOM 643 C CA . ALA A 1 84 ? -5.863 -0.862 11.564 1.00 90.19 84 ALA A CA 1
ATOM 644 C C . ALA A 1 84 ? -6.310 -2.114 12.333 1.00 90.19 84 ALA A C 1
ATOM 646 O O . ALA A 1 84 ? -7.459 -2.194 12.758 1.00 90.19 84 ALA A O 1
ATOM 647 N N . TYR A 1 85 ? -5.392 -3.061 12.541 1.00 88.88 85 TYR A N 1
ATOM 648 C CA . TYR A 1 85 ? -5.716 -4.420 12.976 1.00 88.88 85 TYR A CA 1
ATOM 649 C C . TYR A 1 85 ? -4.920 -4.899 14.196 1.00 88.88 85 TYR A C 1
ATOM 651 O O . TYR A 1 85 ? -5.231 -5.947 14.755 1.00 88.88 85 TYR A O 1
ATOM 659 N N . GLY A 1 86 ? -3.877 -4.168 14.612 1.00 90.38 86 GLY A N 1
ATOM 660 C CA . GLY A 1 86 ? -2.966 -4.624 15.670 1.00 90.38 86 GLY A CA 1
ATOM 661 C C . GLY A 1 86 ? -2.108 -5.834 15.270 1.00 90.38 86 GLY A C 1
ATOM 662 O O . GLY A 1 86 ?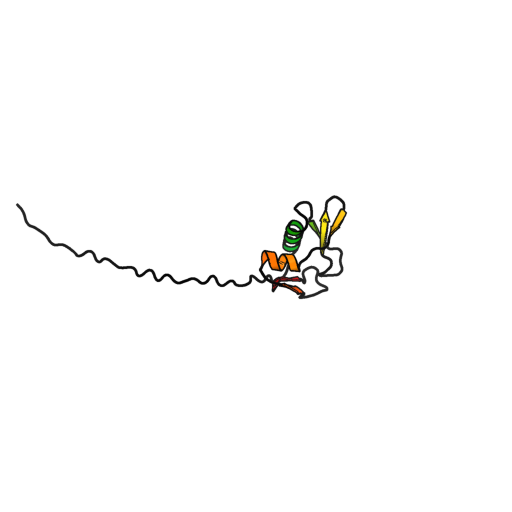 -1.506 -6.465 16.134 1.00 90.38 86 GLY A O 1
ATOM 663 N N . ALA A 1 87 ? -2.039 -6.146 13.972 1.00 91.56 87 ALA A N 1
ATOM 664 C CA . ALA A 1 87 ? -1.388 -7.334 13.421 1.00 91.56 87 ALA A CA 1
ATOM 665 C C . ALA A 1 87 ? -0.181 -6.979 12.535 1.00 91.56 87 ALA A C 1
ATOM 667 O O . ALA A 1 87 ? 0.004 -5.822 12.138 1.00 91.56 87 ALA A O 1
ATOM 668 N N . ASP A 1 88 ? 0.652 -7.970 12.208 1.00 93.31 88 ASP A N 1
ATOM 669 C CA . ASP A 1 88 ? 1.757 -7.778 11.272 1.00 93.31 88 ASP A CA 1
ATOM 670 C C . ASP A 1 88 ? 1.293 -7.976 9.821 1.00 93.31 88 ASP A C 1
ATOM 672 O O . ASP A 1 88 ? 0.294 -8.635 9.539 1.00 93.31 88 ASP A O 1
ATOM 676 N N . ALA A 1 89 ? 2.021 -7.388 8.870 1.00 93.81 89 ALA A N 1
ATOM 677 C CA . ALA A 1 89 ? 1.762 -7.656 7.463 1.00 93.81 89 ALA A CA 1
ATOM 678 C C . ALA A 1 89 ? 2.402 -8.985 7.063 1.00 93.81 89 ALA A C 1
ATOM 680 O O . ALA A 1 89 ? 3.571 -9.255 7.355 1.00 93.81 89 ALA A O 1
ATOM 681 N N . LYS A 1 90 ? 1.646 -9.799 6.339 1.00 94.88 90 LYS A N 1
ATOM 682 C CA . LYS A 1 90 ? 2.089 -11.074 5.788 1.00 94.88 90 LYS A CA 1
ATOM 683 C C . LYS A 1 90 ? 1.826 -11.108 4.291 1.00 94.88 90 LYS A C 1
ATOM 685 O O . LYS A 1 90 ? 0.934 -10.434 3.776 1.00 94.88 90 LYS A O 1
ATOM 690 N N . LEU A 1 91 ? 2.629 -11.901 3.590 1.00 93.56 91 LEU A N 1
ATOM 691 C CA . LEU A 1 91 ? 2.550 -12.044 2.146 1.00 93.56 91 LEU A CA 1
ATOM 692 C C . LEU A 1 91 ? 2.045 -13.441 1.792 1.00 93.56 91 LEU A C 1
ATOM 694 O O . LEU A 1 91 ? 2.730 -14.431 2.027 1.00 93.56 91 LEU A O 1
ATOM 698 N N . ARG A 1 92 ? 0.849 -13.505 1.211 1.00 92.31 92 ARG A N 1
ATOM 699 C CA . ARG A 1 92 ? 0.229 -14.730 0.701 1.00 92.31 92 ARG A CA 1
ATOM 700 C C . ARG A 1 92 ? 0.802 -15.106 -0.661 1.00 92.31 92 ARG A C 1
ATOM 702 O O . ARG A 1 92 ? 1.125 -16.262 -0.899 1.00 92.31 92 ARG A O 1
ATOM 709 N N . ASN A 1 93 ? 0.912 -14.129 -1.563 1.00 92.12 93 ASN A N 1
ATOM 710 C CA . ASN A 1 93 ? 1.431 -14.339 -2.912 1.00 92.12 93 ASN A CA 1
ATOM 711 C C . ASN A 1 93 ? 2.143 -13.080 -3.422 1.00 92.12 93 ASN A C 1
ATOM 713 O O . ASN A 1 93 ? 1.521 -12.043 -3.613 1.00 92.12 93 ASN A O 1
ATOM 717 N N . ALA A 1 94 ? 3.444 -13.180 -3.690 1.00 91.56 94 ALA A N 1
ATOM 718 C CA . ALA A 1 94 ? 4.236 -12.057 -4.185 1.00 91.56 94 ALA A CA 1
ATOM 719 C C . ALA A 1 94 ? 3.827 -11.587 -5.590 1.00 91.56 94 ALA A C 1
ATOM 721 O O . ALA A 1 94 ? 3.991 -10.409 -5.895 1.00 91.56 94 ALA A O 1
ATOM 722 N N . ALA A 1 95 ? 3.311 -12.480 -6.440 1.00 93.25 95 ALA A N 1
ATOM 723 C CA . ALA A 1 95 ? 2.919 -12.163 -7.813 1.00 93.25 95 ALA A CA 1
ATOM 724 C C . ALA A 1 95 ? 1.536 -11.495 -7.903 1.00 93.25 95 ALA A C 1
ATOM 726 O O . ALA A 1 95 ? 1.252 -10.800 -8.877 1.00 93.25 95 ALA A O 1
ATOM 727 N N . ASP A 1 96 ? 0.696 -11.677 -6.884 1.00 93.06 96 ASP A N 1
ATOM 728 C CA . ASP A 1 96 ? -0.631 -11.071 -6.790 1.00 93.06 96 ASP A CA 1
ATOM 729 C C . ASP A 1 96 ? -0.512 -9.626 -6.270 1.00 93.06 96 ASP A C 1
ATOM 731 O O . ASP A 1 96 ? 0.020 -9.425 -5.175 1.00 93.06 96 ASP A O 1
ATOM 735 N N . PRO A 1 97 ? -0.999 -8.600 -6.996 1.00 92.31 97 PRO A N 1
ATOM 736 C CA . PRO A 1 97 ? -1.059 -7.226 -6.495 1.00 92.31 97 PRO A CA 1
ATOM 737 C C . PRO A 1 97 ? -1.725 -7.103 -5.120 1.00 92.31 97 PRO A C 1
ATOM 739 O O . PRO A 1 97 ? -1.330 -6.247 -4.335 1.00 92.31 97 PRO A O 1
ATOM 742 N N . TYR A 1 98 ? -2.694 -7.961 -4.810 1.00 93.62 98 TYR A N 1
ATOM 743 C CA . TYR A 1 98 ? -3.437 -7.969 -3.547 1.00 93.62 98 TYR A CA 1
ATOM 744 C C . TYR A 1 98 ? -2.986 -9.102 -2.617 1.00 93.62 98 TYR A C 1
ATOM 746 O O . TYR A 1 98 ? -3.691 -9.499 -1.696 1.00 93.62 98 TYR A O 1
ATOM 754 N N . GLY A 1 99 ? -1.782 -9.635 -2.836 1.00 93.38 99 GLY A N 1
ATOM 755 C CA . GLY A 1 99 ? -1.252 -10.760 -2.075 1.00 93.38 99 GLY A CA 1
ATOM 756 C C . GLY A 1 99 ? -0.851 -10.444 -0.634 1.00 93.38 99 GLY A C 1
ATOM 757 O O . GLY A 1 99 ? -0.329 -11.331 0.037 1.00 93.38 99 GLY A O 1
ATOM 758 N N . TRP A 1 100 ? -1.051 -9.216 -0.155 1.00 94.75 100 TRP A N 1
ATOM 759 C CA . TRP A 1 100 ? -0.829 -8.843 1.240 1.00 94.75 100 TRP A CA 1
ATOM 760 C C . TRP A 1 100 ? -2.051 -9.137 2.103 1.00 94.75 100 TRP A C 1
ATOM 762 O O . TRP A 1 100 ? -3.185 -9.020 1.646 1.00 94.75 100 TRP A O 1
ATOM 772 N N . TYR A 1 101 ? -1.806 -9.456 3.369 1.00 94.44 101 TYR A N 1
ATOM 773 C CA . TYR A 1 101 ? -2.835 -9.670 4.380 1.00 94.44 101 TYR A CA 1
ATOM 774 C C . TYR A 1 101 ? -2.303 -9.287 5.771 1.00 94.44 101 TYR A C 1
ATOM 776 O O . TYR A 1 101 ? -1.087 -9.161 5.953 1.00 94.44 101 TYR A O 1
ATOM 784 N N . CYS A 1 102 ? -3.190 -9.066 6.742 1.00 94.19 102 CYS A N 1
ATOM 785 C CA . CYS A 1 102 ? -2.823 -8.700 8.115 1.00 94.19 102 CYS A CA 1
ATOM 786 C C . CYS A 1 102 ? -3.091 -9.877 9.060 1.00 94.19 102 CYS A C 1
ATOM 788 O O . CYS A 1 102 ? -4.240 -10.314 9.155 1.00 94.19 102 CYS A O 1
ATOM 790 N N . ALA A 1 103 ? -2.054 -10.386 9.738 1.00 91.62 103 ALA A N 1
ATOM 791 C CA . ALA A 1 103 ? -2.137 -11.525 10.663 1.00 91.62 103 ALA A CA 1
ATOM 792 C C . ALA A 1 103 ? -0.994 -11.566 11.689 1.00 91.62 103 ALA A C 1
ATOM 794 O O . ALA A 1 103 ? 0.121 -11.070 11.391 1.00 91.62 103 ALA A O 1
#

Foldseek 3Di:
DDDDDDDDDDPPPPPPPPPPPPPPPLPLDKFQWDDLVLLQVQLCVPPRPQWHWDADAQACQRIWIAGPVRDTHGGDPQVSLCVPRVFGWDAQDRRHNGRIIGD

pLDDT: mean 80.76, std 19.54, range [37.88, 96.94]

Secondary structure (DSSP, 8-state):
------------------------------BSS--HHHHHHHHHHHH-TTEEEEE-SSGGGGEEEEETT--EEE--HHHHHHHHHSS-EEES-TTSTT-EEE-